Protein AF-A0A932KDG2-F1 (afdb_monomer_lite)

Foldseek 3Di:
DVVVVVVVVVVVVVVVVVVVVLVVQQDQLDPPDPDDDDDDDDPPDDLLNVLVVCCVVSGGVDSVSVSVVVVVVD

Secondary structure (DSSP, 8-state):
-HHHHHHHHHHHHHHHHHHHHHHHHTS-S-TT--------PPTT--HHHHHHHHHHTTSSS-HHHHHHHHHHH-

Radius of gyration: 17.49 Å; chains: 1; bounding box: 46×38×31 Å

Sequence (74 aa):
MKRFFLAIVGLAIVGTGIFGWYRLSLRPVDASSDRNEVVKIPEGSSLKAIAKMLEEEDLIRSSRVFVRYAKSVG

pLDDT: mean 91.8, std 5.09, range [63.28, 96.69]

Structure (mmCIF, N/CA/C/O backbone):
data_AF-A0A932KDG2-F1
#
_entry.id   AF-A0A932KDG2-F1
#
loop_
_atom_site.group_PDB
_atom_site.id
_atom_site.type_symbol
_atom_site.label_atom_id
_atom_site.label_alt_id
_atom_site.label_comp_id
_atom_site.label_asym_id
_atom_site.label_entity_id
_atom_site.label_seq_id
_atom_site.pdbx_PDB_ins_code
_atom_site.Cartn_x
_atom_site.Cartn_y
_atom_site.Cartn_z
_atom_site.occupancy
_atom_site.B_iso_or_equiv
_atom_site.auth_seq_id
_atom_site.auth_comp_id
_atom_site.auth_asym_id
_atom_site.auth_atom_id
_atom_site.pdbx_PDB_model_num
ATOM 1 N N . MET A 1 1 ? 28.738 21.727 -14.667 1.00 73.06 1 MET A N 1
ATOM 2 C CA . MET A 1 1 ? 27.857 21.026 -15.633 1.00 73.06 1 MET A CA 1
ATOM 3 C C . MET A 1 1 ? 27.766 19.516 -15.390 1.00 73.06 1 MET A C 1
ATOM 5 O O . MET A 1 1 ? 26.677 19.056 -15.092 1.00 73.06 1 MET A O 1
ATOM 9 N N . LYS A 1 2 ? 28.865 18.740 -15.399 1.00 83.62 2 LYS A N 1
ATOM 10 C CA . LYS A 1 2 ? 28.819 17.266 -15.205 1.00 83.62 2 LYS A CA 1
ATOM 11 C C . LYS A 1 2 ? 28.178 16.803 -13.879 1.00 83.62 2 LYS A C 1
ATOM 13 O O . LYS A 1 2 ? 27.353 15.902 -13.881 1.00 83.62 2 LYS A O 1
ATOM 18 N N . ARG A 1 3 ? 28.496 17.462 -12.757 1.00 90.06 3 ARG A N 1
ATOM 19 C CA . ARG A 1 3 ? 27.892 17.177 -11.435 1.00 90.06 3 ARG A CA 1
ATOM 20 C C . ARG A 1 3 ? 26.383 17.438 -11.390 1.00 90.06 3 ARG A C 1
ATOM 22 O O . ARG A 1 3 ? 25.646 16.678 -10.782 1.00 90.06 3 ARG A O 1
ATOM 29 N N . PHE A 1 4 ? 25.941 18.495 -12.067 1.00 93.69 4 PHE A N 1
ATOM 30 C CA . PHE A 1 4 ? 24.526 18.849 -12.165 1.00 93.69 4 PHE A CA 1
ATOM 31 C C . PHE A 1 4 ? 23.758 17.834 -13.019 1.00 93.69 4 PHE A C 1
ATOM 33 O O . PHE A 1 4 ? 22.693 17.376 -12.627 1.00 93.69 4 PHE A O 1
ATOM 40 N N . PHE A 1 5 ? 24.351 17.401 -14.135 1.00 94.69 5 PHE A N 1
ATOM 41 C CA . PHE A 1 5 ? 23.792 16.338 -14.967 1.00 94.69 5 PHE A CA 1
ATOM 42 C C . PHE A 1 5 ? 23.647 15.014 -14.199 1.00 94.69 5 PHE A C 1
ATOM 44 O O . PHE A 1 5 ? 22.582 14.407 -14.222 1.00 94.69 5 PHE A O 1
ATOM 51 N N . LEU A 1 6 ? 24.673 14.604 -13.444 1.00 95.19 6 LEU A N 1
ATOM 52 C CA . LEU A 1 6 ? 24.607 13.407 -12.596 1.00 95.19 6 LEU A CA 1
ATOM 53 C C . LEU A 1 6 ? 23.516 13.506 -11.520 1.00 95.19 6 LEU A C 1
ATOM 55 O O . LEU A 1 6 ? 22.828 12.522 -11.264 1.00 95.19 6 LEU A O 1
ATOM 59 N N . ALA A 1 7 ? 23.320 14.688 -10.927 1.00 95.12 7 ALA A N 1
ATOM 60 C CA . ALA A 1 7 ? 22.252 14.909 -9.954 1.00 95.12 7 ALA A CA 1
ATOM 61 C C . ALA A 1 7 ? 20.855 14.749 -10.581 1.00 95.12 7 ALA A C 1
ATOM 63 O O . ALA A 1 7 ? 19.992 14.101 -9.991 1.00 95.12 7 ALA A O 1
ATOM 64 N N . ILE A 1 8 ? 20.644 15.273 -11.794 1.00 95.38 8 ILE A N 1
ATOM 65 C CA . ILE A 1 8 ? 19.375 15.126 -12.525 1.00 95.38 8 ILE A CA 1
ATOM 66 C C . ILE A 1 8 ? 19.105 13.659 -12.866 1.00 95.38 8 ILE A C 1
ATOM 68 O O . ILE A 1 8 ? 17.999 13.172 -12.642 1.00 95.38 8 ILE A O 1
ATOM 72 N N . VAL A 1 9 ? 20.112 12.942 -13.371 1.00 95.56 9 VAL A N 1
ATOM 73 C CA . VAL A 1 9 ? 19.982 11.512 -13.688 1.00 95.56 9 VAL A CA 1
ATOM 74 C C . VAL A 1 9 ? 19.659 10.707 -12.427 1.00 95.56 9 VAL A C 1
ATOM 76 O O . VAL A 1 9 ? 18.753 9.877 -12.447 1.00 95.56 9 VAL A O 1
ATOM 79 N N . GLY A 1 10 ? 20.331 10.996 -11.309 1.00 95.81 10 GLY A N 1
ATOM 80 C CA . GLY A 1 10 ? 20.030 10.374 -10.020 1.00 95.81 10 GLY A CA 1
ATOM 81 C C . GLY A 1 10 ? 18.585 10.616 -9.576 1.00 95.81 10 GLY A C 1
ATOM 82 O O . GLY A 1 10 ? 17.887 9.675 -9.203 1.00 95.81 10 GLY A O 1
ATOM 83 N N . LEU A 1 11 ? 18.098 11.855 -9.687 1.00 95.38 11 LEU A N 1
ATOM 84 C CA . LEU A 1 11 ? 16.720 12.198 -9.335 1.00 95.38 11 LEU A CA 1
ATOM 85 C C . LEU A 1 11 ? 15.695 11.482 -10.229 1.00 95.38 11 LEU A C 1
ATOM 87 O O . LEU A 1 11 ? 14.675 11.010 -9.730 1.00 95.38 11 LEU A O 1
ATOM 91 N N . ALA A 1 12 ? 15.975 11.350 -11.527 1.00 94.06 12 ALA A N 1
ATOM 92 C CA . ALA A 1 12 ? 15.111 10.630 -12.460 1.00 94.06 12 ALA A CA 1
ATOM 93 C C . ALA A 1 12 ? 15.007 9.131 -12.118 1.00 94.06 12 ALA A C 1
ATOM 95 O O . ALA A 1 12 ? 13.912 8.563 -12.137 1.00 94.06 12 ALA A O 1
ATOM 96 N N . ILE A 1 13 ? 16.118 8.493 -11.739 1.00 95.56 13 ILE A N 1
ATOM 97 C CA . ILE A 1 13 ? 16.129 7.085 -11.306 1.00 95.56 13 ILE A CA 1
ATOM 98 C C . ILE A 1 13 ? 15.314 6.911 -10.019 1.00 95.56 13 ILE A C 1
ATOM 100 O O . ILE A 1 13 ? 14.474 6.017 -9.926 1.00 95.56 13 ILE A O 1
ATOM 104 N N . VAL A 1 14 ? 15.497 7.798 -9.038 1.00 94.69 14 VAL A N 1
ATOM 105 C CA . VAL A 1 14 ? 14.725 7.750 -7.786 1.00 94.69 14 VAL A CA 1
ATOM 106 C C . VAL A 1 14 ? 13.233 7.966 -8.055 1.00 94.69 14 VAL A C 1
ATOM 108 O O . VAL A 1 14 ? 12.401 7.209 -7.558 1.00 94.69 14 VAL A O 1
ATOM 111 N N . GLY A 1 15 ? 12.883 8.956 -8.880 1.00 92.25 15 GLY A N 1
ATOM 112 C CA . GLY A 1 15 ? 11.494 9.253 -9.229 1.00 92.25 15 GLY A CA 1
ATOM 113 C C . GLY A 1 15 ? 10.796 8.087 -9.933 1.00 92.25 15 GLY A C 1
ATOM 114 O O . GLY A 1 15 ? 9.683 7.714 -9.558 1.00 92.25 15 GLY A O 1
ATOM 115 N N . THR A 1 16 ? 11.464 7.464 -10.907 1.00 91.94 16 THR A N 1
ATOM 116 C CA . THR A 1 16 ? 10.931 6.284 -11.610 1.00 91.94 16 THR A CA 1
ATOM 117 C C . THR A 1 16 ? 10.780 5.079 -10.681 1.00 91.94 16 THR A C 1
ATOM 119 O O . THR A 1 16 ? 9.751 4.404 -10.734 1.00 91.94 16 THR A O 1
ATOM 122 N N . GLY A 1 17 ? 11.732 4.857 -9.768 1.00 92.50 17 GLY A N 1
ATOM 123 C CA . GLY A 1 17 ? 11.645 3.809 -8.749 1.00 92.50 17 GLY A CA 1
ATOM 124 C C . GLY A 1 17 ? 10.452 3.989 -7.804 1.00 92.50 17 GLY A C 1
ATOM 125 O O . GLY A 1 17 ? 9.672 3.055 -7.609 1.00 92.50 17 GLY A O 1
ATOM 126 N N . ILE A 1 18 ? 10.254 5.201 -7.271 1.00 91.06 18 ILE A N 1
ATOM 127 C CA . ILE A 1 18 ? 9.121 5.518 -6.382 1.00 91.06 18 ILE A CA 1
ATOM 128 C C . ILE A 1 18 ? 7.789 5.308 -7.110 1.00 91.06 18 ILE A C 1
ATOM 130 O O . ILE A 1 18 ? 6.865 4.704 -6.561 1.00 91.06 18 ILE A O 1
ATOM 134 N N . PHE A 1 19 ? 7.688 5.778 -8.355 1.00 90.94 19 PHE A N 1
ATOM 135 C CA . PHE A 1 19 ? 6.474 5.633 -9.154 1.00 90.94 19 PHE A CA 1
ATOM 136 C C . PHE A 1 19 ? 6.149 4.167 -9.469 1.00 90.94 19 PHE A C 1
ATOM 138 O O . PHE A 1 19 ? 4.998 3.742 -9.334 1.00 90.94 19 PHE A O 1
ATOM 145 N N . GLY A 1 20 ? 7.162 3.380 -9.845 1.00 92.00 20 GLY A N 1
ATOM 146 C CA . GLY A 1 20 ? 7.022 1.945 -10.088 1.00 92.00 20 GLY A CA 1
ATOM 147 C C . GLY A 1 20 ? 6.559 1.193 -8.841 1.00 92.00 20 GLY A C 1
ATOM 148 O O . GLY A 1 20 ? 5.597 0.427 -8.907 1.00 92.00 20 GLY A O 1
ATOM 149 N N . TRP A 1 21 ? 7.176 1.475 -7.691 1.00 91.00 21 TRP A N 1
ATOM 150 C CA . TRP A 1 21 ? 6.793 0.886 -6.406 1.00 91.00 21 TRP A CA 1
ATOM 151 C C . TRP A 1 21 ? 5.346 1.217 -6.018 1.00 91.00 21 TRP A C 1
ATOM 153 O O . TRP A 1 21 ? 4.596 0.329 -5.604 1.00 91.00 21 TRP A O 1
ATOM 163 N N . TYR A 1 22 ? 4.920 2.470 -6.206 1.00 90.31 22 TYR A N 1
ATOM 164 C CA . TYR A 1 22 ? 3.549 2.887 -5.913 1.00 90.31 22 TYR A CA 1
ATOM 165 C C . TYR A 1 22 ? 2.527 2.140 -6.779 1.00 90.31 22 TYR A C 1
ATOM 167 O O .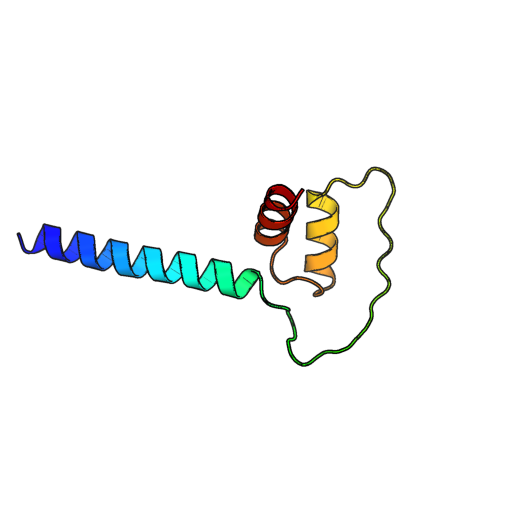 TYR A 1 22 ? 1.556 1.597 -6.254 1.00 90.31 22 TYR A O 1
ATOM 175 N N . ARG A 1 23 ? 2.767 2.040 -8.096 1.00 90.06 23 ARG A N 1
ATOM 176 C CA . ARG A 1 23 ? 1.880 1.284 -8.995 1.00 90.06 23 ARG A CA 1
ATOM 177 C C . ARG A 1 23 ? 1.849 -0.206 -8.675 1.00 90.06 23 ARG A C 1
ATOM 179 O O . ARG A 1 23 ? 0.784 -0.807 -8.756 1.00 90.06 23 ARG A O 1
ATOM 186 N N . LEU A 1 24 ? 2.988 -0.804 -8.326 1.00 90.38 24 LEU A N 1
ATOM 187 C CA . LEU A 1 24 ? 3.051 -2.216 -7.952 1.00 90.38 24 LEU A CA 1
ATOM 188 C C . LEU A 1 24 ? 2.261 -2.487 -6.668 1.00 90.38 24 LEU A C 1
ATOM 190 O O . LEU A 1 24 ? 1.553 -3.482 -6.589 1.00 90.38 24 LEU A O 1
ATOM 194 N N . SER A 1 25 ? 2.325 -1.573 -5.702 1.00 90.56 25 SER A N 1
ATOM 195 C CA . SER A 1 25 ? 1.611 -1.688 -4.426 1.00 90.56 25 SER A CA 1
ATOM 196 C C . SER A 1 25 ? 0.086 -1.584 -4.558 1.00 90.56 25 SER A C 1
ATOM 198 O O . SER A 1 25 ? -0.627 -2.025 -3.665 1.00 90.56 25 SER A O 1
ATOM 200 N N . LEU A 1 26 ? -0.418 -1.004 -5.654 1.00 89.94 26 LEU A N 1
ATOM 201 C CA . LEU A 1 26 ? -1.851 -0.952 -5.976 1.00 89.94 26 LEU A CA 1
ATOM 202 C C . LEU A 1 26 ? -2.355 -2.202 -6.710 1.00 89.94 26 LEU A C 1
ATOM 204 O O . LEU A 1 26 ? -3.560 -2.355 -6.890 1.00 89.94 26 LEU A O 1
ATOM 208 N N . ARG A 1 27 ? -1.459 -3.075 -7.179 1.00 90.12 27 ARG A N 1
ATOM 209 C CA . ARG A 1 27 ? -1.855 -4.323 -7.841 1.00 90.12 27 ARG A CA 1
ATOM 210 C C . ARG A 1 27 ? -2.292 -5.365 -6.809 1.00 90.12 27 ARG A C 1
ATOM 212 O O . ARG A 1 27 ? -1.800 -5.328 -5.679 1.00 90.12 27 ARG A O 1
ATOM 219 N N . PRO A 1 28 ? -3.140 -6.331 -7.204 1.00 86.81 28 PRO A N 1
ATOM 220 C CA . PRO A 1 28 ? -3.470 -7.463 -6.348 1.00 86.81 28 PRO A CA 1
ATOM 221 C C . PRO A 1 28 ? -2.206 -8.221 -5.925 1.00 86.81 28 PRO A C 1
ATOM 223 O O . PRO A 1 28 ? -1.199 -8.255 -6.651 1.00 86.81 28 PRO A O 1
ATOM 226 N N . VAL A 1 29 ? -2.257 -8.805 -4.728 1.00 90.00 29 VAL A N 1
ATOM 227 C CA . VAL A 1 29 ? -1.201 -9.675 -4.191 1.00 90.00 29 VAL A CA 1
ATOM 228 C C . VAL A 1 29 ? -0.988 -10.874 -5.114 1.00 90.00 29 VAL A C 1
ATOM 230 O O . VAL A 1 29 ? 0.142 -11.151 -5.517 1.00 90.00 29 VAL A O 1
ATOM 233 N N . ASP A 1 30 ? -2.083 -11.489 -5.548 1.00 87.88 30 ASP A N 1
ATOM 234 C CA . ASP A 1 30 ? -2.105 -12.555 -6.539 1.00 87.88 30 ASP A CA 1
ATOM 235 C C . ASP A 1 30 ? -3.049 -12.156 -7.679 1.00 87.88 30 ASP A C 1
ATOM 237 O O . ASP A 1 30 ? -4.261 -12.080 -7.507 1.00 87.88 30 ASP A O 1
ATOM 241 N N . ALA A 1 31 ? -2.483 -11.855 -8.848 1.00 85.69 31 ALA A N 1
ATOM 242 C CA . ALA A 1 31 ? -3.251 -11.442 -10.024 1.00 85.69 31 ALA A CA 1
ATOM 243 C C . ALA A 1 31 ? -3.945 -12.612 -10.744 1.00 85.69 31 ALA A C 1
ATOM 245 O O . ALA A 1 31 ? -4.701 -12.372 -11.680 1.00 85.69 31 ALA A O 1
ATOM 246 N N . SER A 1 32 ? -3.653 -13.853 -10.345 1.00 88.31 32 SER A N 1
ATOM 247 C CA . SER A 1 32 ? -4.243 -15.075 -10.899 1.00 88.31 32 SER A CA 1
ATOM 248 C C . SER A 1 32 ? -5.300 -15.704 -9.990 1.00 88.31 32 SER A C 1
ATOM 250 O O . SER A 1 32 ? -5.918 -16.697 -10.362 1.00 88.31 32 SER A O 1
ATOM 252 N N . SER A 1 33 ? -5.494 -15.144 -8.794 1.00 87.75 33 SER A N 1
ATOM 253 C CA . SER A 1 33 ? -6.432 -15.657 -7.803 1.00 87.75 33 SER A CA 1
ATOM 254 C C . SER A 1 33 ? -7.813 -15.031 -7.965 1.00 87.75 33 SER A C 1
ATOM 256 O O . SER A 1 33 ? -7.979 -13.836 -7.740 1.00 87.75 33 SER A O 1
ATOM 258 N N . ASP A 1 34 ? -8.812 -15.881 -8.197 1.00 87.00 34 ASP A N 1
ATOM 259 C CA . ASP A 1 34 ? -10.243 -15.540 -8.136 1.00 87.00 34 ASP A CA 1
ATOM 260 C C . ASP A 1 34 ? -10.882 -15.934 -6.786 1.00 87.00 34 ASP A C 1
ATOM 262 O O . ASP A 1 34 ? -12.095 -16.130 -6.677 1.00 87.00 34 ASP A O 1
ATOM 266 N N . ARG A 1 35 ? -10.063 -16.121 -5.740 1.00 86.25 35 ARG A N 1
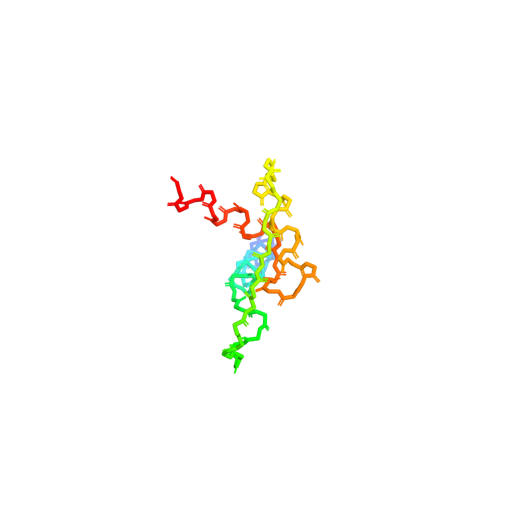ATOM 267 C CA . ARG A 1 35 ? -10.547 -16.476 -4.399 1.00 86.25 35 ARG A CA 1
ATOM 268 C C . ARG A 1 35 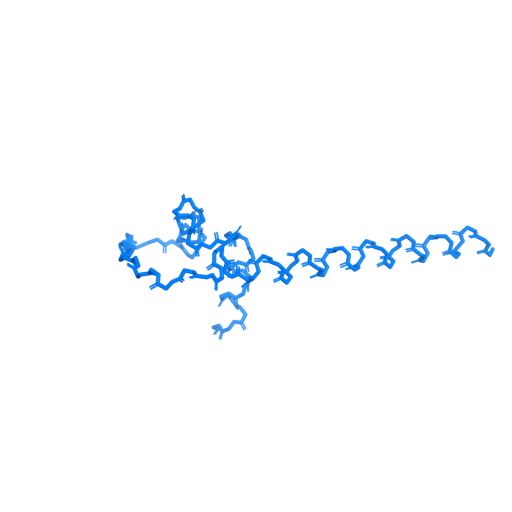? -11.385 -15.343 -3.805 1.00 86.25 35 ARG A C 1
ATOM 270 O O . ARG A 1 35 ? -10.973 -14.186 -3.814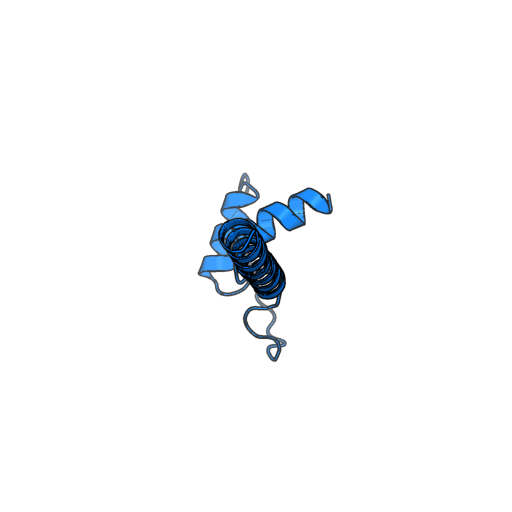 1.00 86.25 35 ARG A O 1
ATOM 277 N N . ASN A 1 36 ? -12.527 -15.710 -3.229 1.00 88.00 36 ASN A N 1
ATOM 278 C CA . ASN A 1 36 ? -13.372 -14.810 -2.454 1.00 88.00 36 ASN A CA 1
ATOM 279 C C . ASN A 1 36 ? -13.159 -15.076 -0.965 1.00 88.00 36 ASN A C 1
ATOM 281 O O . ASN A 1 36 ? -13.416 -16.185 -0.501 1.00 88.00 36 ASN A O 1
ATOM 285 N N . GLU A 1 37 ? -12.744 -14.050 -0.230 1.00 88.00 37 GLU A N 1
ATOM 286 C CA . GLU A 1 37 ? -12.500 -14.119 1.212 1.00 88.00 37 GLU A CA 1
ATOM 287 C C . GLU A 1 37 ? -13.493 -13.210 1.947 1.00 88.00 37 GLU A C 1
ATOM 289 O O . GLU A 1 37 ? -13.677 -12.042 1.592 1.00 88.00 37 GLU A O 1
ATOM 294 N N . VAL A 1 38 ? -14.171 -13.750 2.963 1.00 90.38 38 VAL A N 1
ATOM 295 C CA . VAL A 1 38 ? -15.143 -12.994 3.767 1.00 90.38 38 VAL A CA 1
ATOM 296 C C . VAL A 1 38 ? -14.432 -12.384 4.969 1.00 90.38 38 VAL A C 1
ATOM 298 O O . VAL A 1 38 ? -14.145 -13.072 5.947 1.00 90.38 38 VAL A O 1
ATOM 301 N N . VAL A 1 39 ? -14.206 -11.073 4.919 1.00 90.75 39 VAL A N 1
ATOM 302 C CA . VAL A 1 39 ? -13.528 -10.328 5.988 1.00 90.75 39 VAL A CA 1
ATOM 303 C C . VAL A 1 39 ? -14.548 -9.748 6.967 1.00 90.75 39 VAL A C 1
ATOM 305 O O . VAL A 1 39 ? -15.520 -9.102 6.569 1.00 90.75 39 VAL A O 1
ATOM 308 N N . LYS A 1 40 ? -14.324 -9.943 8.270 1.00 92.81 40 LYS A N 1
ATOM 309 C CA . LYS A 1 40 ? -15.133 -9.323 9.330 1.00 92.81 40 LYS A CA 1
ATOM 310 C C . LYS A 1 40 ? -14.456 -8.051 9.816 1.00 92.81 40 LYS A C 1
ATOM 312 O O . LYS A 1 40 ? -13.393 -8.114 10.419 1.00 92.81 40 LYS A O 1
ATOM 317 N N . ILE A 1 41 ? -15.100 -6.905 9.609 1.00 93.81 41 ILE A N 1
ATOM 318 C CA . ILE A 1 41 ? -14.598 -5.616 10.091 1.00 93.81 41 ILE A CA 1
ATOM 319 C C . ILE A 1 41 ? -15.176 -5.329 11.483 1.00 93.81 41 ILE A C 1
ATOM 321 O O . ILE A 1 41 ? -16.394 -5.186 11.600 1.00 93.81 41 ILE A O 1
ATOM 325 N N . PRO A 1 42 ? -14.347 -5.223 12.540 1.00 92.50 42 PRO A N 1
ATOM 326 C CA . PRO A 1 42 ? -14.828 -4.846 13.864 1.00 92.50 42 PRO A CA 1
ATOM 327 C C . PRO A 1 42 ? -15.416 -3.433 13.853 1.00 92.50 42 PRO A C 1
ATOM 329 O O . PRO A 1 42 ? -14.844 -2.524 13.239 1.00 92.50 42 PRO A O 1
ATOM 332 N N . GLU A 1 43 ? -16.519 -3.224 14.569 1.00 94.00 43 GLU A N 1
ATOM 333 C CA . GLU A 1 43 ? -17.110 -1.893 14.717 1.00 94.00 43 GLU A CA 1
ATOM 334 C C . GLU A 1 43 ? -16.115 -0.896 15.328 1.00 94.00 43 GLU A C 1
ATOM 336 O O . GLU A 1 43 ? -15.266 -1.242 16.149 1.00 94.00 43 GLU A O 1
ATOM 341 N N . GLY A 1 44 ? -16.188 0.361 14.883 1.00 94.56 44 GLY A N 1
ATOM 342 C CA . GLY A 1 44 ? -15.259 1.412 15.307 1.00 94.56 44 GLY A CA 1
ATOM 343 C C . GLY A 1 44 ? -13.849 1.311 14.708 1.00 94.56 44 GLY A C 1
ATOM 344 O O . GLY A 1 44 ? -13.009 2.169 14.987 1.00 94.56 44 GLY A O 1
ATOM 345 N N . SER A 1 45 ? -13.567 0.314 13.860 1.00 95.75 45 SER A N 1
ATOM 346 C CA . SER A 1 45 ? -12.270 0.198 13.188 1.00 95.75 45 SER A CA 1
ATOM 347 C C . SER A 1 45 ? -11.987 1.401 12.293 1.00 95.75 45 SER A C 1
ATOM 349 O O . SER A 1 45 ? -12.762 1.755 11.406 1.00 95.75 45 SER A O 1
ATOM 351 N N . SER A 1 46 ? -10.818 2.010 12.480 1.00 96.12 46 SER A N 1
ATOM 352 C CA . SER A 1 46 ? -10.350 3.061 11.577 1.00 96.12 46 SER A CA 1
ATOM 353 C C . SER A 1 46 ? -9.931 2.484 10.220 1.00 96.12 46 SER A C 1
ATOM 355 O O . SER A 1 46 ? -9.448 1.355 10.142 1.00 96.12 46 SER A O 1
ATOM 357 N N . LEU A 1 47 ? -9.973 3.299 9.160 1.00 95.19 47 LEU A N 1
ATOM 358 C CA . LEU A 1 47 ? -9.467 2.922 7.831 1.00 95.19 47 LEU A CA 1
ATOM 359 C C . LEU A 1 47 ? -8.026 2.374 7.869 1.00 95.19 47 LEU A C 1
ATOM 361 O O . LEU A 1 47 ? -7.690 1.457 7.128 1.00 95.19 47 LEU A O 1
ATOM 365 N N . LYS A 1 48 ? -7.166 2.911 8.747 1.00 96.44 48 LYS A N 1
ATOM 366 C CA . LYS A 1 48 ? -5.792 2.410 8.920 1.00 96.44 48 LYS A CA 1
ATOM 367 C C . LYS A 1 48 ? -5.760 1.009 9.535 1.00 96.44 48 LYS A C 1
ATOM 369 O O . LYS A 1 48 ? -4.919 0.212 9.140 1.00 96.44 48 LYS A O 1
ATOM 374 N N . ALA A 1 49 ? -6.641 0.734 10.498 1.00 96.62 49 ALA A N 1
ATOM 375 C CA . ALA A 1 49 ? -6.739 -0.573 11.141 1.00 96.62 49 ALA A CA 1
ATOM 376 C C . ALA A 1 49 ? -7.263 -1.627 10.157 1.00 96.62 49 ALA A C 1
ATOM 378 O O . ALA A 1 49 ? -6.657 -2.685 10.033 1.00 96.62 49 ALA A O 1
ATOM 379 N N . ILE A 1 50 ? -8.302 -1.285 9.388 1.00 96.31 50 ILE A N 1
ATOM 380 C CA . ILE A 1 50 ? -8.842 -2.138 8.318 1.00 96.31 50 ILE A CA 1
ATOM 381 C C . ILE A 1 50 ? -7.750 -2.456 7.296 1.00 96.31 50 ILE A C 1
ATOM 383 O O . ILE A 1 50 ? -7.489 -3.613 7.004 1.00 96.31 50 ILE A O 1
ATOM 387 N N . ALA A 1 51 ? -7.051 -1.436 6.796 1.00 96.25 51 ALA A N 1
ATOM 388 C CA . ALA A 1 51 ? -5.997 -1.644 5.811 1.00 96.25 51 ALA A CA 1
ATOM 389 C C . ALA A 1 51 ? -4.846 -2.514 6.343 1.00 96.25 51 ALA A C 1
ATOM 391 O O . ALA A 1 51 ? -4.267 -3.277 5.582 1.00 96.25 51 ALA A O 1
ATOM 392 N N . LYS A 1 52 ? -4.500 -2.409 7.633 1.00 96.69 52 LYS A N 1
ATOM 393 C CA . LYS A 1 52 ? -3.475 -3.267 8.244 1.00 96.69 52 LYS A CA 1
ATOM 394 C C . LYS A 1 52 ? -3.931 -4.724 8.308 1.00 96.69 52 LYS A C 1
ATOM 396 O O . LYS A 1 52 ? -3.162 -5.595 7.937 1.00 96.69 52 LYS A O 1
ATOM 401 N N . MET A 1 53 ? -5.177 -4.962 8.715 1.00 95.75 53 MET A N 1
ATOM 402 C CA . MET A 1 53 ? -5.773 -6.301 8.752 1.00 95.75 53 MET A CA 1
ATOM 403 C C . MET A 1 53 ? -5.769 -6.951 7.364 1.00 95.75 53 MET A C 1
ATOM 405 O O . MET A 1 53 ? -5.288 -8.064 7.213 1.00 95.75 53 MET A O 1
ATOM 409 N N . LEU A 1 54 ? -6.198 -6.220 6.331 1.00 94.88 54 LEU A N 1
ATOM 410 C CA . LEU A 1 54 ? -6.188 -6.723 4.952 1.00 94.88 54 LEU A CA 1
ATOM 411 C C . LEU A 1 54 ? -4.771 -7.035 4.431 1.00 94.88 54 LEU A C 1
ATOM 413 O O . LEU A 1 54 ? -4.611 -7.906 3.583 1.00 94.88 54 LEU A O 1
ATOM 417 N N . GLU A 1 55 ? -3.748 -6.301 4.883 1.00 94.88 55 GLU A N 1
ATOM 418 C CA . GLU A 1 55 ? -2.345 -6.576 4.532 1.00 94.88 55 GLU A CA 1
ATOM 419 C C . GLU A 1 55 ? -1.813 -7.808 5.277 1.00 94.88 55 GLU A C 1
ATOM 421 O O . GLU A 1 55 ? -1.092 -8.609 4.694 1.00 94.88 55 GLU A O 1
ATOM 426 N N . GLU A 1 56 ? -2.189 -7.991 6.546 1.00 94.06 56 GLU A N 1
ATOM 427 C CA . GLU A 1 56 ? -1.821 -9.169 7.346 1.00 94.06 56 GLU A CA 1
ATOM 428 C C . GLU A 1 56 ? -2.470 -10.461 6.825 1.00 94.06 56 GLU A C 1
ATOM 430 O O . GLU A 1 56 ? -1.858 -11.524 6.902 1.00 94.06 56 GLU A O 1
ATOM 435 N N . GLU A 1 57 ? -3.671 -10.361 6.254 1.00 92.38 57 GLU A N 1
ATOM 436 C CA . GLU A 1 57 ? -4.388 -11.463 5.597 1.00 92.38 57 GLU A CA 1
ATOM 437 C C . GLU A 1 57 ? -3.960 -11.6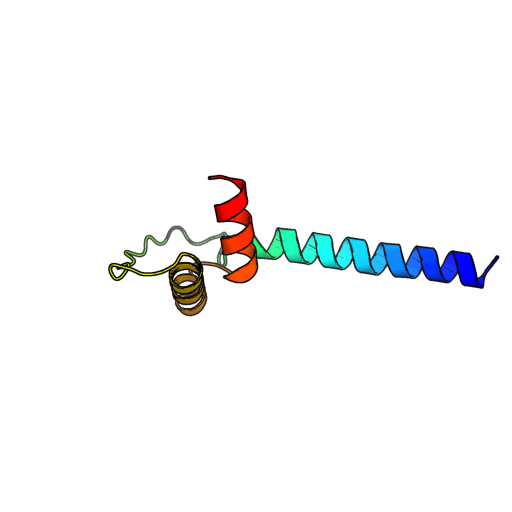88 4.131 1.00 92.38 57 GLU A C 1
ATOM 439 O O . GLU A 1 57 ? -4.556 -12.507 3.438 1.00 92.38 57 GLU A O 1
ATOM 444 N N . ASP A 1 58 ? -2.937 -10.974 3.643 1.00 92.00 58 ASP A N 1
ATOM 445 C CA . ASP A 1 58 ? -2.416 -11.076 2.268 1.00 92.00 58 ASP A CA 1
ATOM 446 C C . ASP A 1 58 ? -3.472 -10.774 1.176 1.00 92.00 58 ASP A C 1
ATOM 448 O O . ASP A 1 58 ? -3.377 -11.202 0.024 1.00 92.00 58 ASP A O 1
ATOM 452 N N . LEU A 1 59 ? -4.492 -9.982 1.529 1.00 91.69 59 LEU A N 1
ATOM 453 C CA . LEU A 1 59 ? -5.558 -9.539 0.622 1.00 91.69 59 LEU A CA 1
ATOM 454 C C . LEU A 1 59 ? -5.168 -8.264 -0.136 1.00 91.69 59 LEU A C 1
ATOM 456 O O . LEU A 1 59 ? -5.626 -8.024 -1.256 1.00 91.69 59 LEU A O 1
ATOM 460 N N . ILE A 1 60 ? -4.300 -7.437 0.453 1.00 93.62 60 ILE A N 1
ATOM 461 C CA . ILE A 1 60 ? -3.721 -6.250 -0.187 1.00 93.62 60 ILE A CA 1
ATOM 462 C C . ILE A 1 60 ? -2.207 -6.194 0.029 1.00 93.62 60 ILE A C 1
ATOM 464 O O . ILE A 1 60 ? -1.695 -6.607 1.060 1.00 93.62 60 ILE A O 1
ATOM 468 N N . ARG A 1 61 ? -1.473 -5.601 -0.920 1.00 94.00 61 ARG A N 1
ATOM 469 C CA . ARG A 1 61 ? 0.001 -5.532 -0.850 1.00 94.00 61 ARG A CA 1
ATOM 470 C C . ARG A 1 61 ? 0.552 -4.512 0.137 1.00 94.00 61 ARG A C 1
ATOM 472 O O . ARG A 1 61 ? 1.705 -4.622 0.535 1.00 94.00 61 ARG A O 1
ATOM 479 N N . SER A 1 62 ? -0.185 -3.433 0.395 1.00 94.81 62 SER A N 1
ATOM 480 C CA . SER A 1 62 ? 0.297 -2.360 1.263 1.00 94.81 62 SER A CA 1
ATOM 481 C C . SER A 1 62 ? -0.841 -1.564 1.878 1.00 94.81 62 SER A C 1
ATOM 483 O O . SER A 1 62 ? -1.533 -0.812 1.182 1.00 94.81 62 SER A O 1
ATOM 485 N N . SER A 1 63 ? -0.955 -1.616 3.207 1.00 96.31 63 SER A N 1
ATOM 486 C CA . SER A 1 63 ? -1.925 -0.818 3.962 1.00 96.31 63 SER A CA 1
ATOM 487 C C . SER A 1 63 ? -1.750 0.681 3.720 1.00 96.31 63 SER A C 1
ATOM 489 O O . SER A 1 63 ? -2.721 1.415 3.552 1.00 96.31 63 SER A O 1
ATOM 491 N N . ARG A 1 64 ? -0.505 1.170 3.646 1.00 94.81 64 ARG A N 1
ATOM 492 C CA . ARG A 1 64 ? -0.209 2.603 3.463 1.00 94.81 64 ARG A CA 1
ATOM 493 C C . ARG A 1 64 ? -0.702 3.126 2.120 1.00 94.81 64 ARG A C 1
ATOM 495 O O . ARG A 1 64 ? -1.265 4.221 2.061 1.00 94.81 64 ARG A O 1
ATOM 502 N N . VAL A 1 65 ? -0.449 2.374 1.051 1.00 93.94 65 VAL A N 1
ATOM 503 C CA . VAL A 1 65 ? -0.863 2.751 -0.305 1.00 93.94 65 VAL A CA 1
ATOM 504 C C . VAL A 1 65 ? -2.378 2.644 -0.435 1.00 93.94 65 VAL A C 1
ATOM 506 O O . VAL A 1 65 ? -2.996 3.587 -0.925 1.00 93.94 65 VAL A O 1
ATOM 509 N N . PHE A 1 66 ? -2.976 1.585 0.113 1.00 94.69 66 PHE A N 1
ATOM 510 C CA . PHE A 1 66 ? -4.425 1.415 0.166 1.00 94.69 66 PHE A CA 1
ATOM 511 C C . PHE A 1 66 ? -5.124 2.559 0.907 1.00 94.69 66 PHE A C 1
ATOM 513 O O . PHE A 1 66 ? -6.034 3.166 0.359 1.00 94.69 66 PHE A O 1
ATOM 520 N N . VAL A 1 67 ? -4.663 2.937 2.107 1.00 95.44 67 VAL A N 1
ATOM 521 C CA . VAL A 1 67 ? -5.237 4.063 2.869 1.00 95.44 67 VAL A CA 1
ATOM 522 C C . VAL A 1 67 ? -5.175 5.361 2.067 1.00 95.44 67 VAL A C 1
ATOM 524 O O . VAL A 1 67 ? -6.133 6.130 2.076 1.00 95.44 67 VAL A O 1
ATOM 527 N N . ARG A 1 68 ? -4.049 5.637 1.394 1.00 94.44 68 ARG A N 1
ATOM 528 C CA . ARG A 1 68 ? -3.920 6.834 0.549 1.00 94.44 68 ARG A CA 1
ATOM 529 C C . ARG A 1 68 ? -4.896 6.801 -0.621 1.00 94.44 68 ARG A C 1
ATOM 531 O O . ARG A 1 68 ? -5.529 7.814 -0.884 1.00 94.44 68 ARG A O 1
ATOM 538 N N . TYR A 1 69 ? -5.014 5.656 -1.287 1.00 92.69 69 TYR A N 1
ATOM 539 C CA . TYR A 1 69 ? -5.924 5.475 -2.411 1.00 92.69 69 TYR A CA 1
ATOM 540 C C . TYR A 1 69 ? -7.390 5.608 -1.981 1.00 92.69 69 TYR A C 1
ATOM 542 O O . TYR A 1 69 ? -8.107 6.441 -2.524 1.00 92.69 69 TYR A O 1
ATOM 550 N N . ALA A 1 70 ? -7.810 4.891 -0.937 1.00 93.81 70 ALA A N 1
ATOM 551 C CA . ALA A 1 70 ? -9.167 4.948 -0.398 1.00 93.81 70 ALA A CA 1
ATOM 552 C C . ALA A 1 70 ? -9.581 6.377 -0.002 1.00 93.81 70 ALA A C 1
ATOM 554 O O . ALA A 1 70 ? -10.692 6.800 -0.295 1.00 93.81 70 ALA A O 1
ATOM 555 N N . LYS A 1 71 ? -8.662 7.158 0.585 1.00 93.25 71 LYS A N 1
ATOM 556 C CA . LYS A 1 71 ? -8.886 8.580 0.900 1.00 93.25 71 LYS A CA 1
ATOM 557 C C . LYS A 1 71 ? -8.960 9.509 -0.312 1.00 93.25 71 LYS A C 1
ATOM 559 O O . LYS A 1 71 ? -9.396 10.636 -0.153 1.00 93.25 71 LYS A O 1
ATOM 564 N N . SER A 1 72 ? -8.428 9.100 -1.461 1.00 88.81 72 SER A N 1
ATOM 565 C CA . SER A 1 72 ? -8.455 9.909 -2.68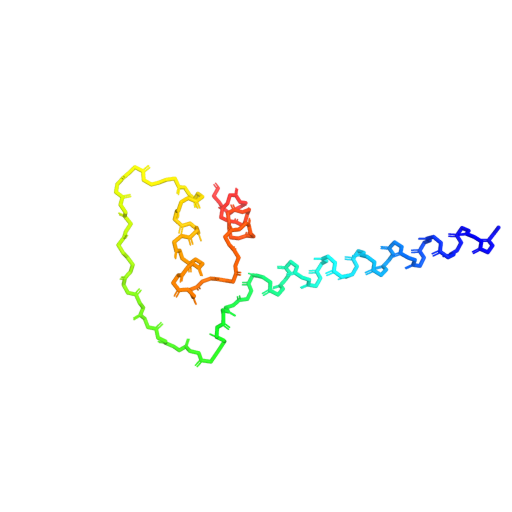8 1.00 88.81 72 SER A CA 1
ATOM 566 C C . SER A 1 72 ? -9.690 9.655 -3.551 1.00 88.81 72 SER A C 1
ATOM 568 O O . SER A 1 72 ? -9.958 10.438 -4.455 1.00 88.81 72 SER A O 1
ATOM 570 N N . VAL A 1 73 ? -10.393 8.546 -3.301 1.00 85.00 73 VAL A N 1
ATOM 571 C CA . VAL A 1 73 ? -11.580 8.126 -4.061 1.00 85.00 73 VAL A CA 1
ATOM 572 C C . VAL A 1 73 ? -12.882 8.512 -3.350 1.00 85.00 73 VAL A C 1
ATOM 574 O O . VAL A 1 73 ? -13.882 8.730 -4.028 1.00 85.00 73 VAL A O 1
ATOM 577 N N . GLY A 1 74 ? -12.876 8.579 -2.013 1.00 63.28 74 GLY A N 1
ATOM 578 C CA . GLY A 1 74 ? -13.992 9.094 -1.206 1.00 63.28 74 GLY A CA 1
ATOM 579 C C . GLY A 1 74 ? -13.905 10.595 -0.990 1.00 63.28 74 GLY A C 1
ATOM 580 O O . GLY A 1 74 ? -14.984 11.213 -0.882 1.00 63.28 74 GLY A O 1
#